Protein AF-A0A2K8ZAY8-F1 (afdb_monomer_lite)

Radius of gyration: 13.15 Å; chains: 1; bounding box: 36×39×28 Å

Secondary structure (DSSP, 8-state):
-EEEEEEETTS-EEEEEEE-SSSEEEEEETTS-EEEEEEEEETTEEEEEETTS-EEEEEEE-TTS-EEEEETTS-EEEEEEE---HHHHHHHHT-

pLDDT: mean 89.18, std 12.47, range [45.72, 98.56]

Organism: NCBI:txid2057025

Structure 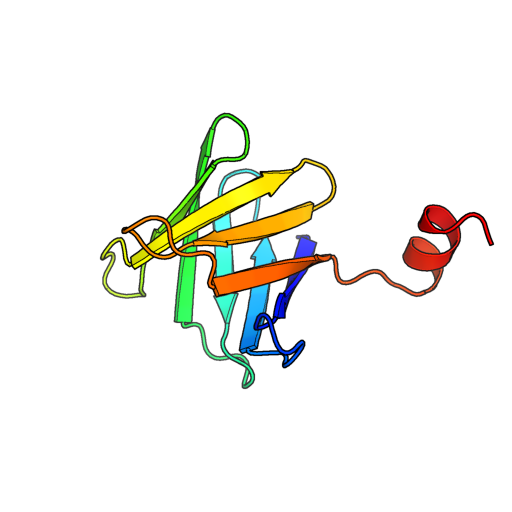(mmCIF, N/CA/C/O backbone):
data_AF-A0A2K8ZAY8-F1
#
_entry.id   AF-A0A2K8ZAY8-F1
#
loop_
_atom_site.group_PDB
_atom_site.id
_atom_site.type_symbol
_atom_site.label_atom_id
_atom_site.label_alt_id
_atom_si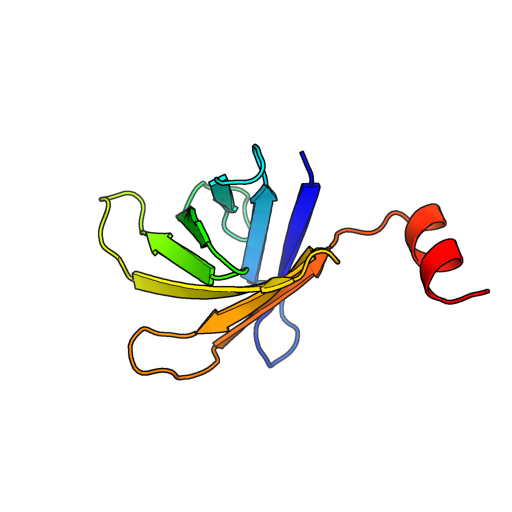te.label_comp_id
_atom_site.label_asym_id
_atom_site.label_entity_id
_atom_site.label_seq_id
_atom_site.pdbx_PDB_ins_code
_atom_site.Cartn_x
_atom_site.Cartn_y
_atom_site.Cartn_z
_atom_site.occupancy
_atom_site.B_iso_or_equiv
_atom_site.auth_seq_id
_atom_site.auth_comp_id
_atom_site.auth_asym_id
_atom_site.auth_atom_id
_atom_site.pdbx_PDB_model_num
ATOM 1 N N . MET A 1 1 ? 11.776 -0.572 -10.618 1.00 74.81 1 MET A N 1
ATOM 2 C CA . MET A 1 1 ? 11.239 -0.755 -9.257 1.00 74.81 1 MET A CA 1
ATOM 3 C C . MET A 1 1 ? 11.220 0.572 -8.520 1.00 74.81 1 MET A C 1
ATOM 5 O O . MET A 1 1 ? 12.230 1.273 -8.540 1.00 74.81 1 MET A O 1
ATOM 9 N N . LYS A 1 2 ? 10.083 0.943 -7.924 1.00 84.75 2 LYS A N 1
ATOM 10 C CA . LYS A 1 2 ? 9.930 2.192 -7.157 1.00 84.75 2 LYS A CA 1
ATOM 11 C C . LYS A 1 2 ? 9.431 1.861 -5.741 1.00 84.75 2 LYS A C 1
ATOM 13 O O . LYS A 1 2 ? 8.302 1.390 -5.622 1.00 84.75 2 LYS A O 1
ATOM 18 N N . PRO A 1 3 ? 10.250 2.060 -4.694 1.00 90.62 3 PRO A N 1
ATOM 19 C CA . PRO A 1 3 ? 9.839 1.799 -3.318 1.00 90.62 3 PRO A CA 1
ATOM 20 C C . PRO A 1 3 ? 8.914 2.891 -2.766 1.00 90.62 3 PRO A C 1
ATOM 22 O O . PRO A 1 3 ? 9.085 4.084 -3.040 1.00 90.62 3 PRO A O 1
ATOM 25 N N . LEU A 1 4 ? 7.976 2.463 -1.929 1.00 92.50 4 LEU A N 1
ATOM 26 C CA . LEU A 1 4 ? 6.985 3.273 -1.241 1.00 92.50 4 LEU A CA 1
ATOM 27 C C . LEU A 1 4 ? 7.027 2.974 0.257 1.00 92.50 4 LEU A C 1
ATOM 29 O O . LEU A 1 4 ? 7.176 1.825 0.665 1.00 92.50 4 LEU A O 1
ATOM 33 N N . LYS A 1 5 ? 6.873 4.002 1.084 1.00 94.94 5 LYS A N 1
ATOM 34 C CA . LYS A 1 5 ? 6.602 3.844 2.514 1.00 94.94 5 LYS A CA 1
ATOM 35 C C . LYS A 1 5 ? 5.137 4.150 2.755 1.00 94.94 5 LYS A C 1
ATOM 37 O O . LYS A 1 5 ? 4.680 5.212 2.341 1.00 94.94 5 LYS A O 1
ATOM 42 N N . ILE A 1 6 ? 4.426 3.234 3.398 1.00 95.62 6 ILE A N 1
ATOM 43 C CA . ILE A 1 6 ? 3.003 3.361 3.701 1.00 95.62 6 ILE A CA 1
ATOM 44 C C . ILE A 1 6 ? 2.848 3.737 5.166 1.00 95.62 6 ILE A C 1
ATOM 46 O O . ILE A 1 6 ? 3.392 3.076 6.051 1.00 95.62 6 ILE A O 1
ATOM 50 N N . TYR A 1 7 ? 2.086 4.788 5.420 1.00 96.62 7 TYR A N 1
ATOM 51 C CA . TYR A 1 7 ? 1.867 5.347 6.739 1.00 96.62 7 TYR A CA 1
ATOM 52 C C . TYR A 1 7 ? 0.389 5.297 7.112 1.00 96.62 7 TYR A C 1
ATOM 54 O O . TYR A 1 7 ? -0.491 5.472 6.271 1.00 96.62 7 TYR A O 1
ATOM 62 N N . SER A 1 8 ? 0.128 5.112 8.401 1.00 96.94 8 SER A N 1
ATOM 63 C CA . SER A 1 8 ? -1.147 5.476 9.026 1.00 96.94 8 SER A CA 1
ATOM 64 C C . SER A 1 8 ? -1.356 6.986 9.009 1.00 96.94 8 SER A C 1
ATOM 66 O O . SER A 1 8 ? -0.403 7.759 8.900 1.00 96.94 8 SER A O 1
ATOM 68 N N . LEU A 1 9 ? -2.605 7.415 9.202 1.00 95.81 9 LEU A N 1
ATOM 69 C CA . LEU A 1 9 ? -2.955 8.836 9.324 1.00 95.81 9 LEU A CA 1
ATOM 70 C C . LEU A 1 9 ? -2.247 9.529 10.506 1.00 95.81 9 LEU A C 1
ATOM 72 O O . LEU A 1 9 ? -2.002 10.732 10.471 1.00 95.81 9 LEU A O 1
ATOM 76 N N . GLU A 1 10 ? -1.832 8.759 11.514 1.00 97.19 10 GLU A N 1
ATOM 77 C CA . GLU A 1 10 ? -1.010 9.209 12.648 1.00 97.19 10 GLU A CA 1
ATOM 78 C C . GLU A 1 10 ? 0.490 9.306 12.319 1.00 97.19 10 GLU A C 1
ATOM 80 O O . GLU A 1 10 ? 1.311 9.537 13.205 1.00 97.19 10 GLU A O 1
ATOM 85 N N . ARG A 1 11 ? 0.871 9.129 11.048 1.00 94.19 11 ARG A N 1
ATOM 86 C CA . ARG A 1 11 ? 2.255 9.174 10.549 1.00 94.19 11 ARG A CA 1
ATOM 87 C C . ARG A 1 11 ? 3.153 8.042 11.058 1.00 94.19 11 ARG A C 1
ATOM 89 O O . ARG A 1 11 ? 4.376 8.145 10.964 1.00 94.19 11 ARG A O 1
ATOM 96 N N . LYS A 1 12 ? 2.580 6.940 11.552 1.00 96.31 12 LYS A N 1
ATOM 97 C CA . LYS A 1 12 ? 3.344 5.716 11.853 1.00 96.31 12 LYS A CA 1
ATOM 98 C C . LYS A 1 12 ? 3.517 4.913 10.574 1.00 96.31 12 LYS A C 1
ATOM 100 O O . LYS A 1 12 ? 2.536 4.715 9.860 1.00 96.31 12 LYS A O 1
ATOM 105 N N . LEU A 1 13 ? 4.741 4.480 10.287 1.00 94.81 13 LEU A N 1
ATOM 106 C CA . LEU A 1 13 ? 5.024 3.540 9.203 1.00 94.81 13 LEU A CA 1
ATOM 107 C C . LEU A 1 13 ? 4.314 2.214 9.508 1.00 94.81 13 LEU A C 1
ATOM 109 O O . LEU A 1 13 ? 4.422 1.734 10.628 1.00 94.81 13 LEU A O 1
ATOM 113 N N . VAL A 1 14 ? 3.582 1.663 8.541 1.00 96.25 14 VAL A N 1
ATOM 114 C CA . VAL A 1 14 ? 2.815 0.412 8.718 1.00 96.25 14 VAL A CA 1
ATOM 115 C C . VAL A 1 14 ? 3.158 -0.655 7.685 1.00 96.25 14 VAL A C 1
ATOM 117 O O . VAL A 1 14 ? 2.933 -1.837 7.922 1.00 96.25 14 VAL A O 1
ATOM 120 N N . ALA A 1 15 ? 3.677 -0.246 6.528 1.00 96.62 15 ALA A N 1
ATOM 121 C CA . ALA A 1 15 ? 4.047 -1.157 5.458 1.00 96.62 15 ALA A CA 1
ATOM 122 C C . ALA A 1 15 ? 5.044 -0.502 4.498 1.00 96.62 15 ALA A C 1
ATOM 124 O O . ALA A 1 15 ? 5.204 0.724 4.449 1.00 96.62 15 ALA A O 1
ATOM 125 N N . PHE A 1 16 ? 5.673 -1.333 3.682 1.00 96.00 16 PHE A N 1
ATOM 126 C CA . PHE A 1 16 ? 6.435 -0.928 2.514 1.00 96.00 16 PHE A CA 1
ATOM 127 C C . PHE A 1 16 ? 5.720 -1.394 1.252 1.00 96.00 16 PHE A C 1
ATOM 129 O O . PHE A 1 16 ? 5.175 -2.489 1.205 1.00 96.00 16 PHE A O 1
ATOM 136 N N . GLY A 1 17 ? 5.741 -0.560 0.219 1.00 94.75 17 GLY A N 1
ATOM 137 C CA . GLY A 1 17 ? 5.293 -0.907 -1.121 1.00 94.75 17 GLY A CA 1
ATOM 138 C C . GLY A 1 17 ? 6.479 -1.014 -2.075 1.00 94.75 17 GLY A C 1
ATOM 139 O O . GLY A 1 17 ? 7.430 -0.238 -1.976 1.00 94.75 17 GLY A O 1
ATOM 140 N N . LEU A 1 18 ? 6.427 -1.935 -3.029 1.00 93.44 18 LEU A N 1
ATOM 141 C CA . LEU A 1 18 ? 7.404 -2.042 -4.105 1.00 93.44 18 LEU A CA 1
ATOM 142 C C . LEU A 1 18 ? 6.682 -2.209 -5.438 1.00 93.44 18 LEU A C 1
ATOM 144 O O . LEU A 1 18 ? 6.174 -3.286 -5.742 1.00 93.44 18 LEU A O 1
ATOM 148 N N . TRP A 1 19 ? 6.661 -1.143 -6.240 1.00 91.12 19 TRP A N 1
ATOM 149 C CA . TRP A 1 19 ? 6.195 -1.225 -7.623 1.00 91.12 19 TRP A CA 1
ATOM 150 C C . TRP A 1 19 ? 7.141 -2.121 -8.418 1.00 91.12 19 TRP A C 1
ATOM 152 O O . TRP A 1 19 ? 8.325 -1.781 -8.582 1.00 91.12 19 TRP A O 1
ATOM 162 N N . MET A 1 20 ? 6.614 -3.246 -8.892 1.00 90.06 20 MET A N 1
ATOM 163 C CA . MET A 1 20 ? 7.339 -4.212 -9.714 1.00 90.06 20 MET A CA 1
ATOM 164 C C . MET A 1 20 ? 7.376 -3.726 -11.165 1.00 90.06 20 MET A C 1
ATOM 166 O O . MET A 1 20 ? 8.449 -3.679 -11.772 1.00 90.06 20 MET A O 1
ATOM 170 N N . ASP A 1 21 ? 6.240 -3.230 -11.651 1.00 88.75 21 ASP A N 1
ATOM 171 C CA . ASP A 1 21 ? 6.053 -2.593 -12.954 1.00 88.75 21 ASP A CA 1
ATOM 172 C C . ASP A 1 21 ? 4.988 -1.472 -12.863 1.00 88.75 21 ASP A C 1
ATOM 174 O O . ASP A 1 21 ? 4.842 -0.851 -11.807 1.00 88.75 21 ASP A O 1
ATOM 178 N N . ALA A 1 22 ? 4.336 -1.121 -13.978 1.00 85.00 22 ALA A N 1
ATOM 179 C CA . ALA A 1 22 ? 3.307 -0.077 -14.025 1.00 85.00 22 ALA A CA 1
ATOM 180 C C . ALA A 1 22 ? 1.943 -0.538 -13.477 1.00 85.00 22 ALA A C 1
ATOM 182 O O . ALA A 1 22 ? 1.142 0.294 -13.042 1.00 85.00 22 ALA A O 1
ATOM 183 N N . ASP A 1 23 ? 1.700 -1.845 -13.478 1.00 89.81 23 ASP A N 1
ATOM 184 C CA . ASP A 1 23 ? 0.402 -2.452 -13.215 1.00 89.81 23 ASP A CA 1
ATOM 185 C C . ASP A 1 23 ? 0.378 -3.218 -11.888 1.00 89.81 23 ASP A C 1
ATOM 187 O O . ASP A 1 23 ? -0.695 -3.592 -11.421 1.00 89.81 23 ASP A O 1
ATOM 191 N N . PHE A 1 24 ? 1.539 -3.433 -11.261 1.00 92.50 24 PHE A N 1
ATOM 192 C CA . PHE A 1 24 ? 1.656 -4.293 -10.092 1.00 92.50 24 PHE A CA 1
ATOM 193 C C . PHE A 1 24 ? 2.565 -3.737 -8.986 1.00 92.50 24 PHE A C 1
ATOM 195 O O . PHE A 1 24 ? 3.706 -3.309 -9.215 1.00 92.50 24 PHE A O 1
ATOM 202 N N . ILE A 1 25 ? 2.080 -3.819 -7.745 1.00 94.38 25 ILE A N 1
ATOM 203 C CA . ILE A 1 25 ? 2.802 -3.453 -6.521 1.00 94.38 25 ILE A CA 1
ATOM 204 C C . ILE A 1 25 ? 2.696 -4.562 -5.479 1.00 94.38 25 ILE A C 1
ATOM 206 O O . ILE A 1 25 ? 1.615 -5.063 -5.195 1.00 94.38 25 ILE A O 1
ATOM 210 N N . ASN A 1 26 ? 3.821 -4.897 -4.853 1.00 96.88 26 ASN A N 1
ATOM 211 C CA . ASN A 1 26 ? 3.844 -5.750 -3.667 1.00 96.88 26 ASN A CA 1
ATOM 212 C C . ASN A 1 26 ? 3.844 -4.903 -2.399 1.00 96.88 26 ASN A C 1
ATOM 214 O O . ASN A 1 26 ? 4.551 -3.895 -2.335 1.00 96.88 26 ASN A O 1
ATOM 218 N N . PHE A 1 27 ? 3.113 -5.345 -1.381 1.00 97.06 27 PHE A N 1
ATOM 219 C CA . PHE A 1 27 ? 3.141 -4.775 -0.042 1.00 97.06 27 PHE A CA 1
ATOM 220 C C . PHE A 1 27 ? 3.804 -5.738 0.939 1.00 97.06 27 PHE A C 1
ATOM 222 O O . PHE A 1 27 ? 3.581 -6.950 0.913 1.00 97.06 27 PHE A O 1
ATOM 229 N N . PHE A 1 28 ? 4.610 -5.165 1.821 1.00 97.50 28 PHE A N 1
ATOM 230 C CA . PHE A 1 28 ? 5.309 -5.855 2.889 1.00 97.50 28 PHE A CA 1
ATOM 231 C C . PHE A 1 28 ? 4.976 -5.178 4.212 1.00 97.50 28 PHE A C 1
ATOM 233 O O . PHE A 1 28 ? 4.839 -3.955 4.253 1.00 97.50 28 PHE A O 1
ATOM 240 N N . ASP A 1 29 ? 4.834 -5.943 5.287 1.00 95.06 29 ASP A N 1
ATOM 241 C CA . ASP A 1 29 ? 4.692 -5.377 6.630 1.00 95.06 29 ASP A CA 1
ATOM 242 C C . ASP A 1 29 ? 5.975 -4.648 7.090 1.00 95.06 29 ASP A C 1
ATOM 244 O O . ASP A 1 29 ? 6.983 -4.579 6.379 1.00 95.06 29 ASP A O 1
ATOM 248 N N . GLU A 1 30 ? 5.946 -4.073 8.292 1.00 90.50 30 GLU A N 1
ATOM 249 C CA . GLU A 1 30 ? 7.090 -3.353 8.867 1.00 90.50 30 GLU A CA 1
ATOM 250 C C . GLU A 1 30 ? 8.338 -4.228 9.109 1.00 90.50 30 GLU A C 1
ATOM 252 O O . GLU A 1 30 ? 9.441 -3.692 9.223 1.00 90.50 30 GLU A O 1
ATOM 257 N N . TYR A 1 31 ? 8.180 -5.557 9.131 1.00 93.25 31 TYR A N 1
ATOM 258 C CA . TYR A 1 31 ? 9.255 -6.542 9.288 1.00 93.25 31 TYR A CA 1
ATOM 259 C C . TYR A 1 31 ? 9.776 -7.072 7.943 1.00 93.25 31 TYR A C 1
ATOM 261 O O . TYR A 1 31 ? 10.763 -7.806 7.912 1.00 93.25 31 TYR A O 1
ATOM 269 N N . GLY A 1 32 ? 9.148 -6.684 6.830 1.00 92.12 32 GLY A N 1
ATOM 270 C CA . GLY A 1 32 ? 9.513 -7.113 5.484 1.0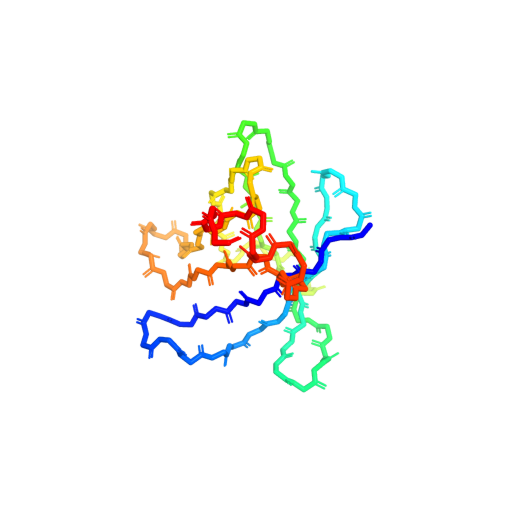0 92.12 32 GLY A CA 1
ATOM 271 C C . GLY A 1 32 ? 8.835 -8.404 5.023 1.00 92.12 32 GLY A C 1
ATOM 272 O O . GLY A 1 32 ? 9.226 -8.943 3.987 1.00 92.12 32 GLY A O 1
ATOM 273 N N . ASN A 1 33 ? 7.820 -8.903 5.734 1.00 96.50 33 ASN A N 1
ATOM 274 C CA . ASN A 1 33 ? 7.040 -10.049 5.272 1.00 96.50 33 ASN A CA 1
ATOM 275 C C . ASN A 1 33 ? 6.038 -9.603 4.211 1.00 96.50 33 ASN A C 1
ATOM 277 O O . ASN A 1 33 ? 5.356 -8.593 4.378 1.00 96.50 33 ASN A O 1
ATOM 281 N N . TYR A 1 34 ? 5.918 -10.373 3.133 1.00 96.56 34 TYR A N 1
ATOM 282 C CA . TYR A 1 34 ? 4.922 -10.130 2.094 1.00 96.56 34 TYR A CA 1
ATOM 283 C C . TYR A 1 34 ? 3.502 -10.275 2.661 1.00 96.56 34 TYR A C 1
ATOM 285 O O . TYR A 1 34 ? 3.185 -11.300 3.261 1.00 96.56 34 TYR A O 1
ATOM 293 N N . SER A 1 35 ? 2.667 -9.247 2.496 1.00 96.69 35 SER A N 1
ATOM 294 C CA . SER A 1 35 ? 1.376 -9.144 3.194 1.00 96.69 35 SER A CA 1
ATOM 295 C C . SER A 1 35 ? 0.178 -8.874 2.283 1.00 96.69 35 SER A C 1
ATOM 297 O O . SER A 1 35 ? -0.947 -9.223 2.641 1.00 96.69 35 SER A O 1
ATOM 299 N N . ALA A 1 36 ? 0.395 -8.267 1.117 1.00 98.00 36 ALA A N 1
ATOM 300 C CA . ALA A 1 36 ? -0.650 -7.969 0.141 1.00 98.00 36 ALA A CA 1
ATOM 301 C C . ALA A 1 36 ? -0.035 -7.640 -1.226 1.00 98.00 36 ALA A C 1
ATOM 303 O O . ALA A 1 36 ? 1.158 -7.347 -1.330 1.00 98.00 36 ALA A O 1
ATOM 304 N N . TYR A 1 37 ? -0.864 -7.596 -2.263 1.00 97.81 37 TYR A N 1
ATOM 305 C CA . TYR A 1 37 ? -0.486 -7.056 -3.568 1.00 97.81 37 TYR A CA 1
ATOM 306 C C . TYR A 1 37 ? -1.558 -6.129 -4.117 1.00 97.81 37 TYR A C 1
ATOM 308 O O . TYR A 1 37 ? -2.722 -6.212 -3.744 1.00 97.81 37 TYR A O 1
ATOM 316 N N . GLY A 1 38 ? -1.152 -5.222 -4.996 1.00 96.44 38 GLY A N 1
ATOM 317 C CA . GLY A 1 38 ? -2.040 -4.311 -5.691 1.00 96.44 38 GLY A CA 1
ATOM 318 C C . GLY A 1 38 ? -1.940 -4.468 -7.201 1.00 96.44 38 GLY A C 1
ATOM 319 O O . GLY A 1 38 ? -0.840 -4.636 -7.728 1.00 96.44 38 GLY A O 1
ATOM 320 N N . VAL A 1 39 ? -3.083 -4.371 -7.878 1.00 96.06 39 VAL A N 1
ATOM 321 C CA . VAL A 1 39 ? -3.202 -4.407 -9.341 1.00 96.06 39 VAL A CA 1
ATOM 322 C C . VAL A 1 39 ? -3.842 -3.111 -9.828 1.00 96.06 39 VAL A C 1
ATOM 324 O O . VAL A 1 39 ? -4.923 -2.734 -9.372 1.00 96.06 39 VAL A O 1
ATOM 327 N N . THR A 1 40 ? -3.171 -2.401 -10.732 1.00 92.81 40 THR A N 1
ATOM 328 C CA . THR A 1 40 ? -3.676 -1.150 -11.300 1.00 92.81 40 THR A CA 1
ATOM 329 C C . THR A 1 40 ? -4.853 -1.455 -12.230 1.00 92.81 40 THR A C 1
ATOM 331 O O . THR A 1 40 ? -4.715 -2.215 -13.184 1.00 92.81 40 THR A O 1
ATOM 334 N N . THR A 1 41 ? -6.012 -0.835 -12.004 1.00 89.75 41 THR A N 1
ATOM 335 C CA . THR A 1 41 ? -7.218 -1.017 -12.844 1.00 89.75 41 THR A CA 1
ATOM 336 C C . THR A 1 41 ? -7.423 0.112 -13.861 1.00 89.75 41 THR A C 1
ATOM 338 O O . THR A 1 41 ? -8.409 0.151 -14.598 1.00 89.75 41 THR A O 1
ATOM 341 N N . GLY A 1 42 ? -6.444 1.017 -13.954 1.00 82.19 42 GLY A N 1
ATOM 342 C CA . GLY A 1 42 ? -6.405 2.143 -14.884 1.00 82.19 42 GLY A CA 1
ATOM 343 C C . GLY A 1 42 ? -6.663 3.488 -14.202 1.00 82.19 42 GLY A C 1
ATOM 344 O O . GLY A 1 42 ? -7.181 3.566 -13.095 1.00 82.19 42 GLY A O 1
ATOM 345 N N . LYS A 1 43 ? -6.266 4.585 -14.866 1.00 82.00 43 LYS A N 1
ATOM 346 C CA . LYS A 1 43 ? -6.465 5.978 -14.396 1.00 82.00 43 LYS A CA 1
ATOM 347 C C . LYS A 1 43 ? -5.979 6.258 -12.956 1.00 82.00 43 LYS A C 1
ATOM 349 O O . LYS A 1 43 ? -6.522 7.132 -12.291 1.00 82.00 43 LYS A O 1
ATOM 354 N N . GLY A 1 44 ? -4.949 5.546 -12.494 1.00 84.06 44 GLY A N 1
ATOM 355 C CA . GLY A 1 44 ? -4.404 5.701 -11.139 1.00 84.06 44 GLY A CA 1
ATOM 356 C C . GLY A 1 44 ? -5.174 4.945 -10.051 1.00 84.06 44 GLY A C 1
ATOM 357 O O . GLY A 1 44 ? -4.861 5.112 -8.879 1.00 84.06 44 GLY A O 1
ATOM 358 N N . LEU A 1 45 ? -6.155 4.116 -10.409 1.00 93.88 45 LEU A N 1
ATOM 359 C CA . LEU A 1 45 ? -6.845 3.235 -9.470 1.00 93.88 45 LEU A CA 1
ATOM 360 C C . LEU A 1 45 ? -6.048 1.952 -9.241 1.00 93.88 45 LEU A C 1
ATOM 362 O O . LEU A 1 45 ? -5.441 1.415 -10.170 1.00 93.88 45 LEU A O 1
ATOM 366 N N . LEU A 1 46 ? -6.074 1.472 -8.003 1.00 95.81 46 LEU A N 1
ATOM 367 C CA . LEU A 1 46 ? -5.358 0.290 -7.546 1.00 95.81 46 LEU A CA 1
ATOM 368 C C . LEU A 1 46 ? -6.292 -0.580 -6.705 1.00 95.81 46 LEU A C 1
ATOM 370 O O . LEU A 1 46 ? -6.742 -0.139 -5.653 1.00 95.81 46 LEU A O 1
ATOM 374 N N . ASP A 1 47 ? -6.520 -1.825 -7.100 1.00 97.81 47 ASP A N 1
ATOM 375 C CA . ASP A 1 47 ? -7.202 -2.793 -6.238 1.00 97.81 47 ASP A CA 1
ATOM 376 C C . ASP A 1 47 ? -6.163 -3.542 -5.415 1.00 97.81 47 ASP A C 1
ATOM 378 O O . ASP A 1 47 ? -5.157 -3.984 -5.963 1.00 97.81 47 ASP A O 1
ATOM 382 N N . ILE A 1 48 ? -6.382 -3.672 -4.106 1.00 98.12 48 ILE A N 1
ATOM 383 C CA . ILE A 1 48 ? -5.431 -4.287 -3.178 1.00 98.12 48 ILE A CA 1
ATOM 384 C C . ILE A 1 48 ? -6.030 -5.568 -2.614 1.00 98.12 48 ILE A C 1
ATOM 386 O O . ILE A 1 48 ? -7.098 -5.558 -1.994 1.00 98.12 48 ILE A O 1
ATOM 390 N N . TYR A 1 49 ? -5.288 -6.650 -2.783 1.00 98.56 49 TYR A N 1
ATOM 391 C CA . TYR A 1 49 ? -5.663 -8.003 -2.430 1.00 98.56 49 TYR A CA 1
ATOM 392 C C . TYR A 1 49 ? -4.776 -8.532 -1.302 1.00 98.56 49 TYR A C 1
ATOM 394 O O . TYR A 1 49 ? -3.591 -8.194 -1.220 1.00 98.56 49 TYR A O 1
ATOM 402 N N . ASN A 1 50 ? -5.337 -9.362 -0.423 1.00 97.69 50 ASN A N 1
ATOM 403 C CA . ASN A 1 50 ? -4.530 -10.157 0.504 1.00 97.69 50 ASN A CA 1
ATOM 404 C C . ASN A 1 50 ? -3.793 -11.281 -0.257 1.00 97.69 50 ASN A C 1
ATOM 406 O O . ASN A 1 50 ? -3.966 -11.462 -1.461 1.00 97.69 50 ASN A O 1
ATOM 410 N N . ILE A 1 51 ? -2.964 -12.052 0.448 1.00 96.75 51 ILE A N 1
ATOM 411 C CA . ILE A 1 51 ? -2.203 -13.160 -0.153 1.00 96.75 51 ILE A CA 1
ATOM 412 C C . ILE A 1 51 ? -3.079 -14.317 -0.661 1.00 96.75 51 ILE A C 1
ATOM 414 O O . ILE A 1 51 ? -2.623 -15.080 -1.509 1.00 96.75 51 ILE A O 1
ATOM 418 N N . ASP A 1 52 ? -4.316 -14.423 -0.172 1.00 97.69 52 ASP A N 1
ATOM 419 C CA . ASP A 1 52 ? -5.295 -15.435 -0.580 1.00 97.69 52 ASP A CA 1
ATOM 420 C C . ASP A 1 52 ? -6.089 -15.011 -1.833 1.00 97.69 52 ASP A C 1
ATOM 422 O O . ASP A 1 52 ? -6.800 -15.820 -2.428 1.00 97.69 52 ASP A O 1
ATOM 426 N N . GLY A 1 53 ? -5.932 -13.758 -2.274 1.00 97.44 53 GLY A N 1
ATOM 427 C CA . GLY A 1 53 ? -6.585 -13.199 -3.456 1.00 97.44 53 GLY A CA 1
ATOM 428 C C . GLY A 1 53 ? -7.917 -12.496 -3.188 1.00 97.44 53 GLY A C 1
ATOM 429 O O . GLY A 1 53 ? -8.598 -12.117 -4.141 1.00 97.44 53 GLY A O 1
ATOM 430 N N . ASP A 1 54 ? -8.287 -12.268 -1.928 1.00 98.25 54 ASP A N 1
ATOM 431 C CA . ASP A 1 54 ? -9.466 -11.475 -1.586 1.00 98.25 54 ASP A CA 1
ATOM 432 C C . ASP A 1 54 ? -9.172 -9.987 -1.743 1.00 98.25 54 ASP A C 1
ATOM 434 O O . ASP A 1 54 ? -8.164 -9.480 -1.244 1.00 98.25 54 ASP A O 1
ATOM 438 N N . TRP A 1 55 ? -10.088 -9.260 -2.379 1.00 97.94 55 TRP A N 1
ATOM 439 C CA . TRP A 1 55 ? -10.032 -7.803 -2.439 1.00 97.94 55 TRP A CA 1
ATOM 440 C C . TRP A 1 55 ? -10.330 -7.222 -1.054 1.00 97.94 55 TRP A C 1
ATOM 442 O O . TRP A 1 55 ? -11.402 -7.453 -0.500 1.00 97.94 55 TRP A O 1
ATOM 452 N N . ILE A 1 56 ? -9.380 -6.478 -0.483 1.00 98.00 56 ILE A N 1
ATOM 453 C CA . ILE A 1 56 ? -9.465 -5.988 0.904 1.00 98.00 56 ILE A CA 1
ATOM 454 C C . ILE A 1 56 ? -9.464 -4.464 1.018 1.00 98.00 56 ILE A C 1
ATOM 456 O O . ILE A 1 56 ? -9.928 -3.929 2.026 1.00 98.00 56 ILE A O 1
ATOM 460 N N . LYS A 1 57 ? -8.897 -3.759 0.034 1.00 97.94 57 LYS A N 1
ATOM 461 C CA . LYS A 1 57 ? -8.747 -2.297 0.006 1.00 97.94 57 LYS A CA 1
ATOM 462 C C . LYS A 1 57 ? -8.642 -1.815 -1.434 1.00 97.94 57 LYS A C 1
ATOM 464 O O . LYS A 1 57 ? -8.332 -2.590 -2.333 1.00 97.94 57 LYS A O 1
ATOM 469 N N . TYR A 1 58 ? -8.805 -0.519 -1.642 1.00 97.88 58 TYR A N 1
ATOM 470 C CA . TYR A 1 58 ? -8.443 0.107 -2.908 1.00 97.88 58 TYR A CA 1
ATOM 471 C C . TYR A 1 58 ? -7.569 1.330 -2.663 1.00 97.88 58 TYR A C 1
ATOM 473 O O . TYR A 1 58 ? -7.535 1.889 -1.567 1.00 97.88 58 TYR A O 1
ATOM 481 N N . GLY A 1 59 ? -6.825 1.726 -3.682 1.00 96.31 59 GLY A N 1
ATOM 482 C CA . GLY A 1 59 ? -5.947 2.872 -3.652 1.00 96.31 59 GLY A CA 1
ATOM 483 C C . GLY A 1 59 ? -6.163 3.793 -4.839 1.00 96.31 59 GLY A C 1
ATOM 484 O O . GLY A 1 59 ? -6.622 3.385 -5.906 1.00 96.31 59 GLY A O 1
ATOM 485 N N . ILE A 1 60 ? -5.815 5.054 -4.630 1.00 94.94 60 ILE A N 1
ATOM 486 C CA . ILE A 1 60 ? -5.800 6.092 -5.650 1.00 94.94 60 ILE A CA 1
ATOM 487 C C . ILE A 1 60 ? -4.388 6.662 -5.659 1.00 94.94 60 ILE A C 1
ATOM 489 O O . ILE A 1 60 ? -3.952 7.316 -4.712 1.00 94.94 60 ILE A O 1
ATOM 493 N N . GLY A 1 61 ? -3.645 6.346 -6.712 1.00 87.50 61 GLY A N 1
ATOM 494 C CA . GLY A 1 61 ? -2.276 6.781 -6.915 1.00 87.50 61 GLY A CA 1
ATOM 495 C C . GLY A 1 61 ? -2.149 7.800 -8.038 1.00 87.50 61 GLY A C 1
ATOM 496 O O . GLY A 1 61 ? -2.955 7.849 -8.968 1.00 87.50 61 GLY A O 1
ATOM 497 N N . ASN A 1 62 ? -1.094 8.607 -7.979 1.00 78.38 62 ASN A N 1
ATOM 498 C CA . ASN A 1 62 ? -0.735 9.521 -9.060 1.00 78.38 62 ASN A CA 1
ATOM 499 C C . ASN A 1 62 ? 0.630 9.172 -9.678 1.00 78.38 62 ASN A C 1
ATOM 501 O O . ASN A 1 62 ? 1.399 8.365 -9.153 1.00 78.38 62 ASN A O 1
ATOM 505 N N . LEU A 1 63 ? 0.948 9.810 -10.809 1.00 66.25 63 LEU A N 1
ATOM 506 C CA . LEU A 1 63 ? 2.211 9.600 -11.539 1.00 66.25 63 LEU A CA 1
ATOM 507 C C . LEU A 1 63 ? 3.457 9.967 -10.714 1.00 66.25 63 LEU A C 1
ATOM 509 O O . LEU A 1 63 ? 4.559 9.487 -10.986 1.00 66.25 63 LEU A O 1
ATOM 513 N N . ASP A 1 64 ? 3.262 10.785 -9.683 1.00 73.94 64 ASP A N 1
ATOM 514 C CA . ASP A 1 64 ? 4.269 11.219 -8.724 1.00 73.94 64 ASP A CA 1
ATOM 515 C C . ASP A 1 64 ? 4.568 10.180 -7.632 1.00 73.94 64 ASP A C 1
ATOM 517 O O . ASP A 1 64 ? 5.447 10.400 -6.787 1.00 73.94 64 ASP A O 1
ATOM 521 N N . GLY A 1 65 ? 3.872 9.041 -7.660 1.00 77.31 65 GLY A N 1
ATOM 522 C CA . GLY A 1 65 ? 4.052 7.935 -6.731 1.00 77.31 65 GLY A CA 1
ATOM 523 C C . GLY A 1 65 ? 3.448 8.188 -5.354 1.00 77.31 65 GLY A C 1
ATOM 524 O O . GLY A 1 65 ? 3.820 7.493 -4.419 1.00 77.31 65 GLY A O 1
ATOM 525 N N . LEU A 1 66 ? 2.559 9.173 -5.200 1.00 87.81 66 LEU A N 1
ATOM 526 C CA . LEU A 1 66 ? 1.686 9.228 -4.028 1.00 87.81 66 LEU A CA 1
ATOM 527 C C . LEU A 1 66 ? 0.611 8.153 -4.173 1.00 87.81 66 LEU A C 1
ATOM 529 O O . LEU A 1 66 ? 0.189 7.861 -5.293 1.00 87.81 66 LEU A O 1
ATOM 533 N N . LEU A 1 67 ? 0.192 7.572 -3.054 1.00 94.06 67 LEU A N 1
ATOM 534 C CA . LEU A 1 67 ? -0.848 6.549 -3.018 1.00 94.06 67 LEU A CA 1
ATOM 535 C C . LEU A 1 67 ? -1.737 6.765 -1.800 1.00 94.06 67 LEU A C 1
ATOM 537 O O . LEU A 1 67 ? -1.291 6.545 -0.683 1.00 94.06 67 LEU A O 1
ATOM 541 N N . ASP A 1 68 ? -2.989 7.133 -2.001 1.00 96.50 68 ASP A N 1
ATOM 542 C CA . ASP A 1 68 ? -3.985 7.117 -0.935 1.00 96.50 68 ASP A CA 1
ATOM 543 C C . ASP A 1 68 ? -4.663 5.751 -0.901 1.00 96.50 68 ASP A C 1
ATOM 545 O O . ASP A 1 68 ? -4.970 5.201 -1.954 1.00 96.50 68 ASP A O 1
ATOM 549 N N . ILE A 1 69 ? -4.867 5.179 0.285 1.00 97.81 69 ILE A N 1
ATOM 550 C CA . ILE A 1 69 ? -5.445 3.843 0.459 1.00 97.81 69 ILE A CA 1
ATOM 551 C C . ILE A 1 69 ? -6.695 3.938 1.324 1.00 97.81 69 ILE A C 1
ATOM 553 O O . ILE A 1 69 ? -6.689 4.508 2.421 1.00 97.81 69 ILE A O 1
ATOM 557 N N . TYR A 1 70 ? -7.748 3.300 0.837 1.00 98.44 70 TYR A N 1
ATOM 558 C CA . TYR A 1 70 ? -9.081 3.295 1.400 1.00 98.44 70 TYR A CA 1
ATOM 559 C C . TYR A 1 70 ? -9.511 1.862 1.709 1.00 98.44 70 TYR A C 1
ATOM 561 O O . TYR A 1 70 ? -9.108 0.896 1.056 1.00 98.44 70 TYR A O 1
ATOM 569 N N . THR A 1 71 ? -10.347 1.719 2.724 1.00 98.19 71 THR A N 1
ATOM 570 C CA . THR A 1 71 ? -11.155 0.509 2.910 1.00 98.19 71 THR A CA 1
ATOM 571 C C . THR A 1 71 ? -12.235 0.431 1.830 1.00 98.19 71 THR A C 1
ATOM 573 O O . THR A 1 71 ? -12.523 1.420 1.159 1.00 98.19 71 THR A O 1
ATOM 576 N N . LEU A 1 72 ? -12.853 -0.739 1.663 1.00 97.56 72 LEU A N 1
ATOM 577 C CA . LEU A 1 72 ? -13.859 -0.957 0.617 1.00 97.56 72 LEU A CA 1
ATOM 578 C C . LEU A 1 72 ? -15.141 -0.127 0.795 1.00 97.56 72 LEU A C 1
ATOM 580 O O . LEU A 1 72 ? -15.857 0.080 -0.179 1.00 97.56 72 LEU A O 1
ATOM 584 N N . ASP A 1 73 ? -15.422 0.369 2.004 1.00 97.75 73 ASP A N 1
ATOM 585 C CA . ASP A 1 73 ? -16.550 1.276 2.260 1.00 97.75 73 ASP A CA 1
ATOM 586 C C . ASP A 1 73 ? -16.243 2.750 1.931 1.00 97.75 73 ASP A C 1
ATOM 588 O O . ASP A 1 73 ? -17.125 3.605 2.011 1.00 97.75 73 ASP A O 1
ATOM 592 N N . GLY A 1 74 ? -15.002 3.046 1.535 1.00 97.19 74 GLY A N 1
ATOM 593 C CA . GLY A 1 74 ? -14.543 4.384 1.186 1.00 97.19 74 GLY A CA 1
ATOM 594 C C . GLY A 1 74 ? -13.837 5.144 2.307 1.00 97.19 74 GLY A C 1
ATOM 595 O O . GLY A 1 74 ? -13.433 6.289 2.101 1.00 97.19 74 GLY A O 1
ATOM 596 N N . THR A 1 75 ? -13.625 4.539 3.477 1.00 98.25 75 THR A N 1
ATOM 597 C CA . THR A 1 75 ? -12.874 5.187 4.562 1.00 98.25 75 THR A CA 1
ATOM 598 C C . THR A 1 75 ? -11.382 5.249 4.232 1.00 98.25 75 THR A C 1
ATOM 600 O O . THR A 1 75 ? -10.749 4.214 4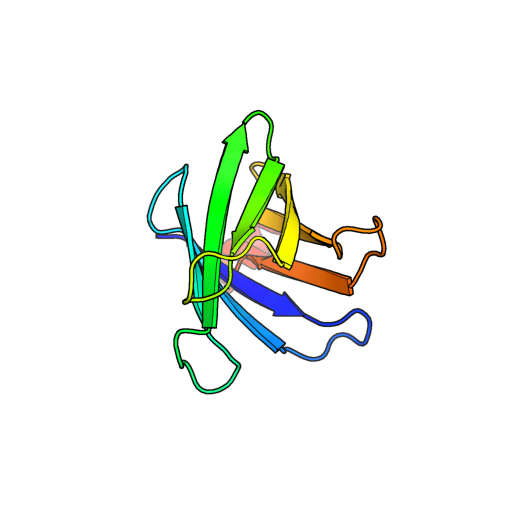.016 1.00 98.25 75 THR A O 1
ATOM 603 N N . TYR A 1 76 ? -10.802 6.453 4.240 1.00 97.62 76 TYR A N 1
ATOM 604 C CA . TYR A 1 76 ? -9.363 6.690 4.071 1.00 97.62 76 TYR A CA 1
ATOM 605 C C . TYR A 1 76 ? -8.578 6.204 5.291 1.00 97.62 76 TYR A C 1
ATOM 607 O O . TYR A 1 76 ? -8.887 6.599 6.414 1.00 97.62 76 TYR A O 1
ATOM 615 N N . VAL A 1 77 ? -7.567 5.357 5.086 1.00 97.69 77 VAL A N 1
ATOM 616 C CA . VAL A 1 77 ? -6.861 4.690 6.197 1.00 97.69 77 VAL A CA 1
ATOM 617 C C . VAL A 1 77 ? -5.344 4.796 6.138 1.00 97.69 77 VAL A C 1
ATOM 619 O O . VAL A 1 77 ? -4.709 4.863 7.193 1.00 97.69 77 VAL A O 1
ATOM 622 N N . PHE A 1 78 ? -4.748 4.845 4.945 1.00 97.44 78 PHE A N 1
ATOM 623 C CA . PHE A 1 78 ? -3.295 4.929 4.798 1.00 97.44 78 PHE A CA 1
ATOM 624 C C . PHE A 1 78 ? -2.888 5.832 3.643 1.00 97.44 78 PHE A C 1
ATOM 626 O O . PHE A 1 78 ? -3.651 6.037 2.702 1.00 97.44 78 PHE A O 1
ATOM 633 N N . TYR A 1 79 ? -1.644 6.303 3.689 1.00 96.69 79 TYR A N 1
ATOM 634 C CA . TYR A 1 79 ? -1.027 7.018 2.581 1.00 96.69 79 TYR A CA 1
ATOM 635 C C . TYR A 1 79 ? 0.404 6.554 2.326 1.00 96.69 79 TYR A C 1
ATOM 637 O O . TYR A 1 79 ? 1.177 6.274 3.241 1.00 96.69 79 TYR A O 1
ATOM 645 N N . GLY A 1 80 ? 0.756 6.463 1.053 1.00 94.31 80 GLY A N 1
ATOM 646 C CA . GLY A 1 80 ? 2.035 6.025 0.538 1.00 94.31 80 GLY A CA 1
ATOM 647 C C . GLY A 1 80 ? 2.847 7.198 0.016 1.00 94.31 80 GLY A C 1
ATOM 648 O O . GLY A 1 80 ? 2.369 7.980 -0.806 1.00 94.31 80 GLY A O 1
ATOM 649 N N . LEU A 1 81 ? 4.094 7.299 0.469 1.00 93.00 81 LEU A N 1
ATOM 650 C CA . LEU A 1 81 ? 5.058 8.282 -0.014 1.00 93.00 81 LEU A CA 1
ATOM 651 C C . LEU A 1 81 ? 6.223 7.585 -0.725 1.00 93.00 81 LEU A C 1
ATOM 653 O O . LEU A 1 81 ? 6.740 6.586 -0.209 1.00 93.00 81 LEU A O 1
ATOM 657 N N . PRO A 1 82 ? 6.698 8.120 -1.867 1.00 90.31 82 PRO A N 1
ATOM 658 C CA . PRO A 1 82 ? 7.902 7.625 -2.511 1.00 90.31 82 PRO A CA 1
ATOM 659 C C . PRO A 1 82 ? 9.067 7.680 -1.543 1.00 90.31 82 PRO A C 1
ATOM 661 O O . PRO A 1 82 ? 9.297 8.697 -0.881 1.00 90.31 82 PRO A O 1
ATOM 664 N N . TRP A 1 83 ? 9.854 6.613 -1.508 1.00 82.25 83 TRP A N 1
ATOM 665 C CA . TRP A 1 83 ? 11.127 6.674 -0.818 1.00 82.25 83 TRP A CA 1
ATOM 666 C C . TRP A 1 83 ? 12.103 7.490 -1.669 1.00 82.25 83 TRP A C 1
ATOM 668 O O . TRP A 1 83 ? 12.778 6.981 -2.561 1.00 82.25 83 TRP A O 1
ATOM 678 N N . LEU A 1 84 ? 12.147 8.794 -1.402 1.00 71.25 84 LEU A N 1
ATOM 679 C CA . LEU A 1 84 ? 13.074 9.705 -2.054 1.00 71.25 84 LEU A CA 1
ATOM 680 C C . LEU A 1 84 ? 14.454 9.571 -1.410 1.00 71.25 84 LEU A C 1
ATOM 682 O O . LEU A 1 84 ? 14.607 9.677 -0.192 1.00 71.25 84 LEU A O 1
ATOM 686 N N . THR A 1 85 ? 15.481 9.382 -2.232 1.00 67.88 85 THR A N 1
ATOM 687 C CA . THR A 1 85 ? 16.860 9.660 -1.809 1.00 67.88 85 THR A CA 1
ATOM 688 C C . THR A 1 85 ? 17.010 11.156 -1.501 1.00 67.88 85 THR A C 1
ATOM 690 O O . THR A 1 85 ? 16.282 11.965 -2.084 1.00 67.88 85 THR A O 1
ATOM 693 N N . PRO A 1 86 ? 17.980 11.575 -0.664 1.00 67.50 86 PRO A N 1
ATOM 694 C CA . PRO A 1 86 ? 18.223 12.995 -0.392 1.00 67.50 86 PRO A CA 1
ATOM 695 C C . PRO A 1 86 ? 18.349 13.838 -1.670 1.00 67.50 86 PRO A C 1
ATOM 697 O O . PRO A 1 86 ? 17.749 14.900 -1.783 1.00 67.50 86 PRO A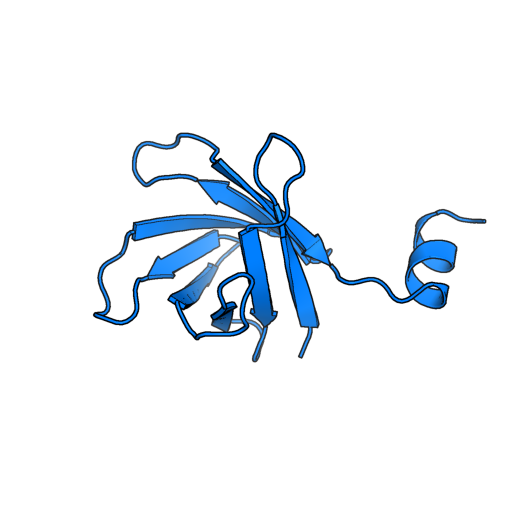 O 1
ATOM 700 N N . LYS A 1 87 ? 19.023 13.308 -2.698 1.00 67.06 87 LYS A N 1
ATOM 701 C CA . LYS A 1 87 ? 19.155 13.951 -4.015 1.00 67.06 87 LYS A CA 1
ATOM 702 C C . LYS A 1 87 ? 17.809 14.152 -4.728 1.00 67.06 87 LYS A C 1
ATOM 704 O O . LYS A 1 87 ? 17.605 15.168 -5.387 1.00 67.06 87 LYS A O 1
ATOM 709 N N . GLN A 1 88 ? 16.894 13.189 -4.619 1.00 66.38 88 GLN A N 1
ATOM 710 C CA . GLN A 1 88 ? 15.548 13.297 -5.191 1.00 66.38 88 GLN A CA 1
ATOM 711 C C . GLN A 1 88 ? 14.651 14.230 -4.374 1.00 66.38 88 GLN A C 1
ATOM 713 O O . GLN A 1 88 ? 13.828 14.923 -4.964 1.00 66.38 88 GLN A O 1
ATOM 718 N N . ALA A 1 89 ? 14.825 14.271 -3.049 1.00 60.72 89 ALA A N 1
ATOM 719 C CA . ALA A 1 89 ? 14.112 15.192 -2.171 1.00 60.72 89 ALA A CA 1
ATOM 720 C C . ALA A 1 89 ? 14.477 16.652 -2.485 1.00 60.72 89 ALA A C 1
ATOM 722 O O . ALA A 1 89 ? 13.579 17.441 -2.749 1.00 60.72 89 ALA A O 1
ATOM 723 N N . ILE A 1 90 ? 15.774 16.965 -2.591 1.00 64.50 90 ILE A N 1
ATOM 724 C CA . ILE A 1 90 ? 16.303 18.298 -2.942 1.00 64.50 90 ILE A CA 1
ATOM 725 C C . ILE A 1 90 ? 15.730 18.790 -4.280 1.00 64.50 90 ILE A C 1
ATOM 727 O O . ILE A 1 90 ? 15.156 19.874 -4.363 1.00 64.50 90 ILE A O 1
ATOM 731 N N . LYS A 1 91 ? 15.771 17.943 -5.321 1.00 62.28 91 LYS A N 1
ATOM 732 C CA . LYS A 1 91 ? 15.189 18.262 -6.636 1.00 62.28 91 LYS A CA 1
ATOM 733 C C . LYS A 1 91 ? 13.677 18.534 -6.571 1.00 62.28 91 LYS A C 1
ATOM 735 O O . LYS A 1 91 ? 13.165 19.281 -7.398 1.00 62.28 91 LYS A O 1
ATOM 740 N N . ARG A 1 92 ? 12.962 17.916 -5.625 1.00 58.19 92 ARG A N 1
ATOM 741 C CA . ARG A 1 92 ? 11.514 18.090 -5.429 1.00 58.19 92 ARG A CA 1
ATOM 742 C C . ARG A 1 92 ? 11.160 19.332 -4.615 1.00 58.19 92 ARG A C 1
ATOM 744 O O . ARG A 1 92 ? 10.109 19.909 -4.857 1.00 58.19 92 ARG A O 1
ATOM 751 N N . THR A 1 93 ? 11.999 19.719 -3.657 1.00 55.22 93 THR A N 1
ATOM 752 C CA . THR A 1 93 ? 11.750 20.866 -2.772 1.00 55.22 93 THR A CA 1
ATOM 753 C C . THR A 1 93 ? 12.319 22.178 -3.303 1.00 55.22 93 THR A C 1
ATOM 755 O O . THR A 1 93 ? 12.031 23.220 -2.727 1.00 55.22 93 THR A O 1
ATOM 758 N N . GLY A 1 94 ? 13.114 22.145 -4.379 1.00 49.06 94 GLY A N 1
ATOM 759 C CA . GLY A 1 94 ? 13.734 23.344 -4.952 1.00 49.06 94 GLY A CA 1
ATOM 760 C C . GLY A 1 94 ? 14.767 24.000 -4.030 1.00 49.06 94 GLY A C 1
ATOM 761 O O . GLY A 1 94 ? 14.969 25.208 -4.128 1.00 49.06 94 GLY A O 1
ATOM 762 N N . LEU A 1 95 ? 15.371 23.213 -3.128 1.00 45.72 95 LEU A N 1
ATOM 763 C CA . LEU A 1 95 ? 16.466 23.636 -2.245 1.00 45.72 95 LEU A CA 1
ATOM 764 C C . LEU A 1 95 ? 17.828 23.365 -2.890 1.00 45.72 95 LEU A C 1
ATOM 766 O O . LEU A 1 95 ? 17.899 22.453 -3.746 1.00 45.72 95 LEU A O 1
#

Foldseek 3Di:
DWKKFKAWPVRHTFWIWDDPDPFKIWIAGPVRHTFWMWGAPDPQKIFIAGPVGDGFWIWGADPQGKIFIAGPVGHTTMIIDTPDDPVRVCVVVVD

Sequence (95 aa):
MKPLKIYSLERKLVAFGLWMDADFINFFDEYGNYSAYGVTTGKGLLDIYNIDGDWIKYGIGNLDGLLDIYTLDGTYVFYGLPWLTPKQAIKRTGL

=== Feature glossary ===
The record interleaves many kinds of information about one protein. Here is each kind framed as the question it answers.

Q: What does the local fold look like, residue by residue?
A: The Foldseek 3Di string encodes local tertiary geometry as a 20-letter alphabet — one character per residue — derived from the relative positions of nearby Cα atoms. Unlike the amino-acid sequence, 3Di is a direct function of the 3D structure, so two proteins with the same fold have similar 3Di strings even at low sequence identity.

Q: Which residues are in helices, strands, or loops?
A: The SS8 string is DSSP's per-residue secondary-structure call. α-helix (H) means an i→i+4 H-bond ladder; β-strand (E) means the residue participates in a β-sheet; 3₁₀ (G) and π (I) are tighter and wider helices; T/S are turns/bends; '-' is loop.

Q: How big and how compact is the whole molecule?
A: Radius of gyration (Rg) is the root-mean-square distance of Cα atoms from their centroid — a single number for overall size and compactness. A globular domain of N residues has Rg ≈ 2.2·N^0.38 Å; an extended or disordered chain has a much larger Rg. The Cα contact count is the number of residue pairs whose Cα atoms are within 8 Å and are more than four positions apart in sequence — a standard proxy for tertiary packing density. The bounding box is the smallest axis-aligned box enclosing all Cα atoms.

Q: Where is each backbone atom in 3D?
A: Structure coordinates are given as an mmCIF _atom_site loop: one row per atom with element, residue name, chain id, sequence number, and x/y/z position in Å. Only the four main-chain atoms per residue are included here; side chains are omitted to keep the record compact.

Q: What is the amino-acid chain?
A: Primary structure: the covalent order of the twenty standard amino acids along the backbone. Two proteins with the same sequence will (almost always) fold to the same structure; two with 30% identity often share a fold but not the details.

Q: What if only a Cα trace is available?
A: Three-state secondary structure (P-SEA) collapses the eight DSSP classes into helix (a), strand (b), and coil (c). P-SEA assigns these from Cα geometry alone — distances and angles — without requiring backbone oxygens, so it works on any Cα trace.

Q: What family and function is it annotated with?
A: Database cross-references. InterPro integrates a dozen domain/family signature databases into unified entries with residue-range hits. GO terms attach function/process/location labels with evidence codes. CATH codes position the fold in a four-level structural taxonomy. Organism is the NCBI-taxonomy species name.

Q: How confident is the AlphaFold model at each residue?
A: pLDDT is the predicted lDDT-Cα score: AlphaFold's confidence that the local environment of each residue (all inter-atomic distances within 15 Å) is correctly placed. It is a per-residue number between 0 and 100, with higher meaning more reliable.

Q: How mobile is each atom in the crystal?
A: B-factor (Debye–Waller factor) reflects atomic disp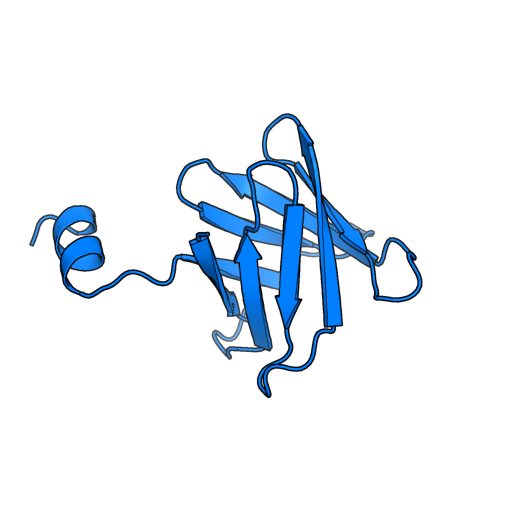lacement in the crystal lattice. It is an experimental observable (units Å²), not a prediction; low values mean the atom is pinned down, high values mean it moves or is heterogeneous across the crystal.

Q: Which residues are buried vs exposed?
A: SASA measures how much of the protein is reachable by solvent. It is computed by rolling a water-sized probe over the atomic surface and summing the exposed area (Å²). Per-residue SASA distinguishes core (buried, low SASA) from surface (exposed, high SASA) residues; total SASA is a whole-molecule size measure.

Q: What do the diagnostic plots show?
A: Plot images: a contact map (which residues are close in 3D, as an N×N binary image), a Ramachandran scatter (backbone torsion angles, revealing secondary-structure composition at a glance), and — for AlphaFold structures — a PAE heatmap (pairwise prediction confidence).

Q: What known structures does this most resemble?
A: The Foldseek neighbor list gives the closest experimentally determined structures in the PDB, ranked by structural alignment. TM-score near 1 means near-identical fold; near 0.3 means only rough topology match. This is how one finds what a novel AlphaFold prediction most resembles in the solved-structure universe.

Q: Are the domains correctly placed relative to each other?
A: Predicted aligned error is AlphaFold's pairwise confidence. Unlike pLDDT (per-residue), PAE is per-residue-pair and captures whether two parts of the structure are correctly placed relative to each other. Units are ångströms of expected positional error.

Q: What do the rendered images show?
A: Structure images are PyMOL renders from six orthogonal camera directions. Cartoon representation draws helices as coils and strands as arrows; sticks shows the backbone as bonds; surface shows the solvent-excluded envelope. Rainbow coloring maps sequence position to hue (blue→red, N→C); chain coloring assigns a distinct color per polypeptide.

Q: What are the backbone torsion angles?
A: φ (phi) and ψ (psi) are the two rotatable backbone dihedrals per residue: φ is the C(i-1)–N–Cα–C torsion, ψ is the N–Cα–C–N(i+1) torsion, both in degrees on (−180°, 180°]. α-helical residues cluster near (−60°, −45°); β-strand residues near (−120°, +130°). A Ramachandran plot is simply a scatter of (φ, ψ) for every residue.